Protein AF-A0A182IQE7-F1 (afdb_monomer_lite)

Secondary structure (DSSP, 8-state):
-------SHHHHHHHHHHHHHHHHHH--GGGGT--S---GGGTTTPPPP-S--HHHHHHHHHHHHHHH-HHHHHHHHHHHHHHTTTS-HHHHHHHTT--------HHHHHHHHHHTTTTTT-TT--EEEEEEET-TTSHHHHHHHHHHHHH---EEEEEEE-SSHHHHHHHHHTT--

Radius of gyration: 20.64 Å; chains: 1; bounding box: 47×40×60 Å

Foldseek 3Di:
DDPDDDPDPVVNVVVV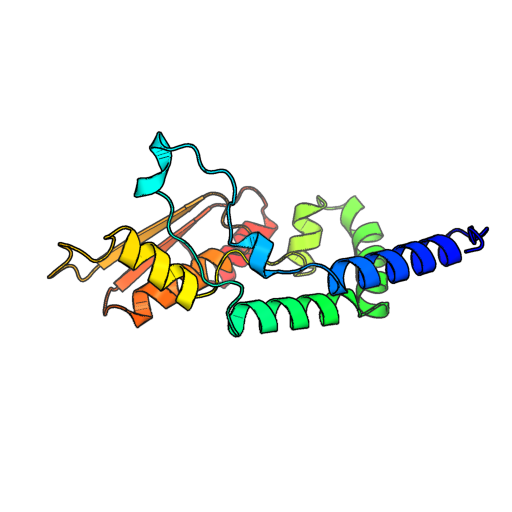VVVVVVVVVPDPQLVVQDDPDDDPVCPLVRDGDRGADPVRVVVVVVVVVCVVPPVLVVVLVVQCVVCVVPDDPLLSCLVSVHDDDDDDALVVLLSNCVSVCVVPPCPPAQEEEEEAEQCQLVPHVVSNVVSVVVVDNHPYQAAYDDDDPSSVVSCVVVVHD

pLDDT: mean 80.99, std 11.64, range [41.12, 95.81]

Structure (mmCIF, N/CA/C/O backbone):
data_AF-A0A182IQE7-F1
#
_entry.id   AF-A0A182IQE7-F1
#
loop_
_atom_site.group_PDB
_atom_site.id
_atom_site.type_symbol
_atom_site.label_atom_id
_atom_site.label_alt_id
_atom_site.label_comp_id
_atom_site.label_asym_id
_atom_site.label_entity_id
_atom_site.label_seq_id
_atom_site.pdbx_PDB_ins_code
_atom_site.Cartn_x
_atom_site.Cartn_y
_atom_site.Cartn_z
_atom_site.occupancy
_atom_site.B_iso_or_equiv
_atom_site.auth_seq_id
_atom_site.auth_comp_id
_atom_site.auth_asym_id
_atom_site.auth_atom_id
_atom_site.pdbx_PDB_model_num
ATOM 1 N N . MET A 1 1 ? 2.903 -19.638 -37.387 1.00 41.12 1 MET A N 1
ATOM 2 C CA . MET A 1 1 ? 3.426 -18.257 -37.288 1.00 41.12 1 MET A CA 1
ATOM 3 C C . MET A 1 1 ? 4.942 -18.333 -37.195 1.00 41.12 1 MET A C 1
ATOM 5 O O . MET A 1 1 ? 5.446 -19.164 -36.454 1.00 41.12 1 MET A O 1
ATOM 9 N N . SER A 1 2 ? 5.655 -17.564 -38.019 1.00 46.31 2 SER A N 1
ATOM 10 C CA . SER A 1 2 ? 7.123 -17.534 -38.065 1.00 46.31 2 SER A CA 1
ATOM 11 C C . SER A 1 2 ? 7.692 -17.089 -36.712 1.00 46.31 2 SER A C 1
ATOM 13 O O . SER A 1 2 ? 7.378 -15.990 -36.260 1.00 46.31 2 SER A O 1
ATOM 15 N N . ASN A 1 3 ? 8.536 -17.917 -36.086 1.00 59.09 3 ASN A N 1
ATOM 16 C CA . ASN A 1 3 ? 9.272 -17.580 -34.863 1.00 59.09 3 ASN A CA 1
ATOM 17 C C . ASN A 1 3 ? 10.334 -16.513 -35.170 1.00 59.09 3 ASN A C 1
ATOM 19 O O . ASN A 1 3 ? 11.506 -16.822 -35.393 1.00 59.09 3 ASN A O 1
ATOM 23 N N . TYR A 1 4 ? 9.915 -15.249 -35.214 1.00 66.44 4 TYR A N 1
ATOM 24 C CA . TYR A 1 4 ? 10.822 -14.118 -35.350 1.00 66.44 4 TYR A CA 1
ATOM 25 C C . TYR A 1 4 ? 11.703 -14.022 -34.099 1.00 66.44 4 TYR A C 1
ATOM 27 O O . TYR A 1 4 ? 11.211 -13.832 -32.991 1.00 66.44 4 TYR A O 1
ATOM 35 N N . ARG A 1 5 ? 13.019 -14.183 -34.276 1.00 68.44 5 ARG A N 1
ATOM 36 C CA . ARG A 1 5 ? 14.020 -14.009 -33.217 1.00 68.44 5 ARG A CA 1
ATOM 37 C C . ARG A 1 5 ? 14.884 -12.787 -33.537 1.00 68.44 5 ARG A C 1
ATOM 39 O O . ARG A 1 5 ? 15.727 -12.876 -34.434 1.00 68.44 5 ARG A O 1
ATOM 46 N N . PRO A 1 6 ? 14.700 -11.655 -32.839 1.00 74.94 6 PRO A N 1
ATOM 47 C CA . PRO A 1 6 ? 15.522 -10.470 -33.054 1.00 74.94 6 PRO A CA 1
ATOM 48 C C . PRO A 1 6 ? 16.990 -10.751 -32.703 1.00 74.94 6 PRO A C 1
ATOM 50 O O . PRO A 1 6 ? 17.297 -11.359 -31.679 1.00 74.94 6 PRO A O 1
ATOM 53 N N . ARG A 1 7 ? 17.908 -10.314 -33.575 1.00 75.94 7 ARG A N 1
ATOM 54 C CA . ARG A 1 7 ? 19.354 -10.595 -33.470 1.00 75.94 7 ARG A CA 1
ATOM 55 C C . ARG A 1 7 ? 20.143 -9.565 -32.646 1.00 75.94 7 ARG A C 1
ATOM 57 O O . ARG A 1 7 ? 21.263 -9.854 -32.248 1.00 75.94 7 ARG A O 1
ATOM 64 N N . GLY A 1 8 ? 19.575 -8.385 -32.377 1.00 77.81 8 GLY A N 1
ATOM 65 C CA . GLY A 1 8 ? 20.209 -7.325 -31.579 1.00 77.81 8 GLY A CA 1
ATOM 66 C C . GLY A 1 8 ? 19.663 -7.253 -30.151 1.00 77.81 8 GLY A C 1
ATOM 67 O O . GLY A 1 8 ? 18.469 -7.456 -29.945 1.00 77.81 8 GLY A O 1
ATOM 68 N N . ALA A 1 9 ? 20.512 -6.910 -29.175 1.00 72.25 9 ALA A N 1
ATOM 69 C CA . ALA A 1 9 ? 20.127 -6.813 -27.760 1.00 72.25 9 ALA A CA 1
ATOM 70 C C . ALA A 1 9 ? 18.955 -5.840 -27.530 1.00 72.25 9 ALA A C 1
ATOM 72 O O . ALA A 1 9 ? 17.996 -6.177 -26.843 1.00 72.25 9 ALA A O 1
ATOM 73 N N . ILE A 1 10 ? 18.984 -4.675 -28.184 1.00 74.50 10 ILE A N 1
ATOM 74 C CA . ILE A 1 10 ? 17.906 -3.677 -28.112 1.00 74.50 10 ILE A CA 1
ATOM 75 C C . ILE A 1 10 ? 16.621 -4.216 -28.754 1.00 74.50 10 ILE A C 1
ATOM 77 O O . ILE A 1 10 ? 15.557 -4.166 -28.145 1.00 74.50 10 ILE A O 1
ATOM 81 N N . ALA A 1 11 ? 16.717 -4.792 -29.956 1.00 76.38 11 ALA A N 1
ATOM 82 C CA . ALA A 1 11 ? 15.567 -5.362 -30.658 1.00 76.38 11 ALA A CA 1
ATOM 83 C C . ALA A 1 11 ? 14.915 -6.514 -29.875 1.00 76.38 11 ALA A C 1
ATOM 85 O O . ALA A 1 11 ? 13.697 -6.663 -29.908 1.00 76.38 11 ALA A O 1
ATOM 86 N N . LYS A 1 12 ? 15.712 -7.295 -29.138 1.00 78.38 12 LYS A N 1
ATOM 87 C CA . LYS A 1 12 ? 15.223 -8.334 -28.231 1.00 78.38 12 LYS A CA 1
ATOM 88 C C . LYS A 1 12 ? 14.457 -7.744 -27.051 1.00 78.38 12 LYS A C 1
ATOM 90 O O . LYS A 1 12 ? 13.340 -8.170 -26.808 1.00 78.38 12 LYS A O 1
ATOM 95 N N . VAL A 1 13 ? 14.993 -6.715 -26.395 1.00 76.06 13 VAL A N 1
ATOM 96 C CA . VAL A 1 13 ? 14.300 -6.034 -25.288 1.00 76.06 13 VAL A CA 1
ATOM 97 C C . VAL A 1 13 ? 12.964 -5.435 -25.738 1.00 76.06 13 VAL A C 1
ATOM 99 O O . VAL A 1 13 ? 11.971 -5.577 -25.032 1.00 76.06 13 VAL A O 1
ATOM 102 N N . PHE A 1 14 ? 12.906 -4.801 -26.914 1.00 78.31 14 PHE A N 1
ATOM 103 C CA . PHE A 1 14 ? 11.645 -4.272 -27.451 1.00 78.31 14 PHE A CA 1
ATOM 104 C C . PHE A 1 14 ? 10.645 -5.374 -27.799 1.00 78.31 14 PHE A C 1
ATOM 106 O O . PHE A 1 14 ? 9.470 -5.247 -27.471 1.00 78.31 14 PHE A O 1
ATOM 113 N N . PHE A 1 15 ? 11.100 -6.453 -28.436 1.00 80.06 15 PHE A N 1
ATOM 114 C CA . PHE A 1 15 ? 10.239 -7.581 -28.778 1.00 80.06 15 PHE A CA 1
ATOM 115 C C . PHE A 1 15 ? 9.688 -8.279 -27.528 1.00 80.06 15 PHE A C 1
ATOM 117 O O . PHE A 1 15 ? 8.481 -8.476 -27.425 1.00 80.06 15 PHE A O 1
ATOM 124 N N . ASP A 1 16 ? 10.554 -8.578 -26.556 1.00 78.81 16 ASP A N 1
ATOM 125 C CA . ASP A 1 16 ? 10.173 -9.192 -25.281 1.00 78.81 16 ASP A CA 1
ATOM 126 C C . ASP A 1 16 ? 9.195 -8.283 -24.518 1.00 78.81 16 ASP A C 1
ATOM 128 O O . ASP A 1 16 ? 8.237 -8.762 -23.918 1.00 78.81 16 ASP A O 1
ATOM 132 N N . ARG A 1 17 ? 9.389 -6.959 -24.579 1.00 78.06 17 ARG A N 1
ATOM 133 C CA . ARG A 1 17 ? 8.471 -5.983 -23.985 1.00 78.06 17 ARG A CA 1
ATOM 134 C C . ARG A 1 17 ? 7.096 -5.989 -24.647 1.00 78.06 17 ARG A C 1
ATOM 136 O O . ARG A 1 17 ? 6.117 -6.094 -23.925 1.00 78.06 17 ARG A O 1
ATOM 143 N N . ILE A 1 18 ? 7.022 -5.898 -25.977 1.00 78.75 18 ILE A N 1
ATOM 144 C CA . ILE A 1 18 ? 5.743 -5.918 -26.713 1.00 78.75 18 ILE A CA 1
ATOM 145 C C . ILE A 1 18 ? 4.990 -7.212 -26.403 1.00 78.75 18 ILE A C 1
ATOM 147 O O . ILE A 1 18 ? 3.817 -7.174 -26.055 1.00 78.75 18 ILE A O 1
ATOM 151 N N . HIS A 1 19 ? 5.689 -8.347 -26.445 1.00 80.38 19 HIS A N 1
ATOM 152 C CA . HIS A 1 19 ? 5.089 -9.637 -26.139 1.00 80.38 19 HIS A CA 1
ATOM 153 C C . HIS A 1 19 ? 4.571 -9.716 -24.694 1.00 80.38 19 HIS A C 1
ATOM 155 O O . HIS A 1 19 ? 3.462 -10.188 -24.463 1.00 80.38 19 HIS A O 1
ATOM 161 N N . ASN A 1 20 ? 5.342 -9.228 -23.719 1.00 77.88 20 ASN A N 1
ATOM 162 C CA . ASN A 1 20 ? 4.906 -9.192 -22.322 1.00 77.88 20 ASN A CA 1
ATOM 163 C C . ASN A 1 20 ? 3.727 -8.234 -22.105 1.00 77.88 20 ASN A C 1
ATOM 165 O O . ASN A 1 20 ? 2.812 -8.569 -21.356 1.00 77.88 20 ASN A O 1
ATOM 169 N N . ASP A 1 21 ? 3.728 -7.070 -22.756 1.00 76.88 21 ASP A N 1
ATOM 170 C CA . ASP A 1 21 ? 2.633 -6.103 -22.674 1.00 76.88 21 ASP A CA 1
ATOM 171 C C . ASP A 1 21 ? 1.339 -6.698 -23.265 1.00 76.88 21 ASP A C 1
ATOM 173 O O . ASP A 1 21 ? 0.279 -6.563 -22.649 1.00 76.88 21 ASP A O 1
ATOM 177 N N . ASP A 1 22 ? 1.427 -7.430 -24.382 1.00 78.25 22 ASP A N 1
ATOM 178 C CA . ASP A 1 22 ? 0.300 -8.155 -24.988 1.00 78.25 22 ASP A CA 1
ATOM 179 C C . ASP A 1 22 ? -0.247 -9.241 -24.049 1.00 78.25 22 ASP A C 1
ATOM 181 O O . ASP A 1 22 ? -1.459 -9.340 -23.847 1.00 78.25 22 ASP A O 1
ATOM 185 N N . VAL A 1 23 ? 0.635 -10.031 -23.425 1.00 77.94 23 VAL A N 1
ATOM 186 C CA . VAL A 1 23 ? 0.234 -11.055 -22.447 1.00 77.94 23 VAL A CA 1
ATOM 187 C C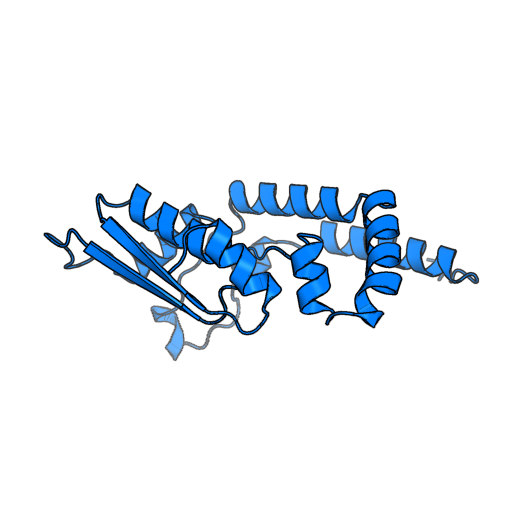 . VAL A 1 23 ? -0.472 -10.410 -21.256 1.00 77.94 23 VAL A C 1
ATOM 189 O O . VAL A 1 23 ? -1.555 -10.849 -20.883 1.00 77.94 23 VAL A O 1
ATOM 192 N N . ILE A 1 24 ? 0.087 -9.339 -20.682 1.00 73.00 24 ILE A N 1
ATOM 193 C CA . ILE A 1 24 ? -0.498 -8.641 -19.525 1.00 73.00 24 ILE A CA 1
ATOM 194 C C . ILE A 1 24 ? -1.872 -8.045 -19.859 1.00 73.00 24 ILE A C 1
ATOM 196 O O . ILE A 1 24 ? -2.746 -8.000 -18.993 1.00 73.00 24 ILE A O 1
ATOM 200 N N . GLN A 1 25 ? -2.088 -7.588 -21.096 1.00 76.00 25 GLN A N 1
ATOM 201 C CA . GLN A 1 25 ? -3.389 -7.081 -21.543 1.00 76.00 25 GLN A CA 1
ATOM 202 C C . GLN A 1 25 ? -4.455 -8.173 -21.666 1.00 76.00 25 GLN A C 1
ATOM 204 O O . GLN A 1 25 ? -5.636 -7.874 -21.509 1.00 76.00 25 GLN A O 1
ATOM 209 N N . GLN A 1 26 ? -4.051 -9.417 -21.925 1.00 78.62 26 GLN A N 1
ATOM 210 C CA . GLN A 1 26 ? -4.957 -10.556 -22.099 1.00 78.62 26 GLN A CA 1
ATOM 211 C C . GLN A 1 26 ? -5.275 -11.295 -20.791 1.00 78.62 26 GLN A C 1
ATOM 213 O O . GLN A 1 26 ? -6.125 -12.184 -20.788 1.00 78.62 26 GLN A O 1
ATOM 218 N N . ILE A 1 27 ? -4.610 -10.956 -19.680 1.00 80.19 27 ILE A N 1
ATOM 219 C CA . ILE A 1 27 ? -4.885 -11.574 -18.380 1.00 80.19 27 ILE A CA 1
ATOM 220 C C . ILE A 1 27 ? -6.260 -11.126 -17.884 1.00 80.19 27 ILE A C 1
ATOM 222 O O . ILE A 1 27 ? -6.498 -9.942 -17.644 1.00 80.19 27 ILE A O 1
ATOM 226 N N . ASP A 1 28 ? -7.134 -12.101 -17.648 1.00 83.00 28 ASP A N 1
ATOM 227 C CA . ASP A 1 28 ? -8.355 -11.891 -16.883 1.00 83.00 28 ASP A CA 1
ATOM 228 C C . ASP A 1 28 ? -8.001 -11.607 -15.414 1.00 83.00 28 ASP A C 1
ATOM 230 O O . ASP A 1 28 ? -7.630 -12.498 -14.645 1.00 83.00 28 ASP A O 1
ATOM 234 N N . MET A 1 29 ? -8.100 -10.335 -15.031 1.00 82.69 29 MET A N 1
ATOM 235 C CA . MET A 1 29 ? -7.751 -9.852 -13.694 1.00 82.69 29 MET A CA 1
ATOM 236 C C . MET A 1 29 ? -8.737 -10.321 -12.618 1.00 82.69 29 MET A C 1
ATOM 238 O O . MET A 1 29 ? -8.404 -10.273 -11.436 1.00 82.69 29 MET A O 1
ATOM 242 N N . THR A 1 30 ? -9.925 -10.817 -12.986 1.00 82.69 30 THR A N 1
ATOM 243 C CA . THR A 1 30 ? -10.859 -11.405 -12.010 1.00 82.69 30 THR A CA 1
ATOM 244 C C . THR A 1 30 ? -10.273 -12.667 -11.375 1.00 82.69 30 THR A C 1
ATOM 246 O O . THR A 1 30 ? -10.511 -12.950 -10.199 1.00 82.69 30 THR A O 1
ATOM 249 N N . MET A 1 31 ? -9.400 -13.378 -12.097 1.00 83.50 31 MET A N 1
ATOM 250 C CA . MET A 1 31 ? -8.704 -14.554 -11.578 1.00 83.50 31 MET A CA 1
ATOM 251 C C . MET A 1 31 ? -7.764 -14.244 -10.407 1.00 83.50 31 MET A C 1
ATOM 253 O O . MET A 1 31 ? -7.448 -15.147 -9.643 1.00 83.50 31 MET A O 1
ATOM 257 N N . TRP A 1 32 ? -7.338 -12.991 -10.216 1.00 81.81 32 TRP A N 1
ATOM 258 C CA . TRP A 1 32 ? -6.505 -12.608 -9.066 1.00 81.81 32 TRP A CA 1
ATOM 259 C C . TRP A 1 32 ? -7.269 -12.637 -7.739 1.00 81.81 32 TRP A C 1
ATOM 261 O O . TRP A 1 32 ? -6.660 -12.741 -6.6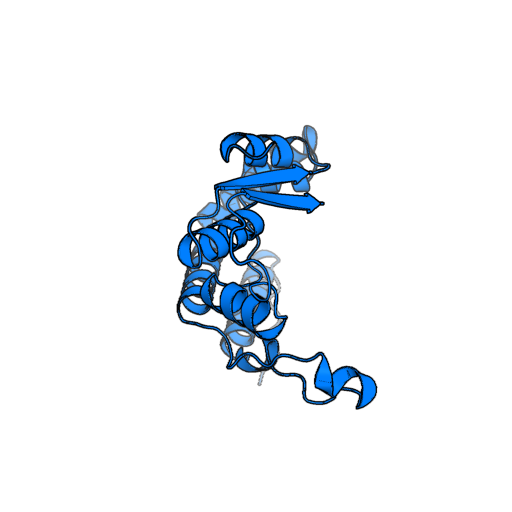78 1.00 81.81 32 TRP A O 1
ATOM 271 N N . TYR A 1 33 ? -8.597 -12.567 -7.806 1.00 81.81 33 TYR A N 1
ATOM 272 C CA . TYR A 1 33 ? -9.485 -12.458 -6.650 1.00 81.81 33 TYR A CA 1
ATOM 273 C C . TYR A 1 33 ? -10.295 -13.733 -6.402 1.00 81.81 33 TYR A C 1
ATOM 275 O O . TYR A 1 33 ? -10.921 -13.893 -5.351 1.00 81.81 33 TYR A O 1
ATOM 283 N N . THR A 1 34 ? -10.267 -14.669 -7.351 1.00 79.88 34 THR A N 1
ATOM 284 C CA . THR A 1 34 ? -11.025 -15.916 -7.289 1.00 79.88 34 THR A CA 1
ATOM 285 C C . THR A 1 34 ? -10.100 -17.089 -6.981 1.00 79.88 34 THR A C 1
ATOM 287 O O . THR A 1 34 ? -9.001 -17.204 -7.519 1.00 79.88 34 THR A O 1
ATOM 290 N N . MET A 1 35 ? -10.546 -18.000 -6.113 1.00 80.19 35 MET A N 1
ATOM 291 C CA . MET A 1 35 ? -9.818 -19.240 -5.853 1.00 80.19 35 MET A CA 1
ATOM 292 C C . MET A 1 35 ? -10.714 -20.444 -6.127 1.00 80.19 35 MET A C 1
ATOM 294 O O . MET A 1 35 ? -11.621 -20.759 -5.364 1.00 80.19 35 MET A O 1
ATOM 298 N N . THR A 1 36 ? -10.450 -21.133 -7.239 1.00 78.12 36 THR A N 1
ATOM 299 C CA . THR A 1 36 ? -11.278 -22.253 -7.727 1.00 78.12 36 THR A CA 1
ATOM 300 C C . THR A 1 36 ? -11.118 -23.533 -6.909 1.00 78.12 36 THR A C 1
ATOM 302 O O . THR A 1 36 ? -12.009 -24.380 -6.896 1.00 78.12 36 THR A O 1
ATOM 305 N N . LYS A 1 37 ? -9.985 -23.698 -6.216 1.00 83.00 37 LYS A N 1
ATOM 306 C CA . LYS A 1 37 ? -9.665 -24.884 -5.411 1.00 83.00 37 LYS A CA 1
ATOM 307 C C . LYS A 1 37 ? -9.308 -24.480 -3.986 1.00 83.00 37 LYS A C 1
ATOM 309 O O . LYS A 1 37 ? -8.136 -24.389 -3.633 1.00 83.00 37 LYS A O 1
ATOM 314 N N . LEU A 1 38 ? -10.328 -24.263 -3.163 1.00 84.56 38 LEU A N 1
ATOM 315 C CA . LEU A 1 38 ? -10.168 -24.006 -1.735 1.00 84.56 38 LEU A CA 1
ATOM 316 C C . LEU A 1 38 ? -10.444 -25.294 -0.934 1.00 84.56 38 LEU A C 1
ATOM 318 O O . LEU A 1 38 ? -11.531 -25.867 -1.052 1.00 84.56 38 LEU A O 1
ATOM 322 N N . PRO A 1 39 ? -9.502 -25.774 -0.100 1.00 88.38 39 PRO A N 1
ATOM 323 C CA . PRO A 1 39 ? -9.769 -26.882 0.810 1.00 88.38 39 PRO A CA 1
ATOM 324 C C . PRO A 1 39 ? -10.957 -26.571 1.728 1.00 88.38 39 PRO A C 1
ATOM 326 O O . PRO A 1 39 ? -11.005 -25.500 2.329 1.00 88.38 39 PRO A O 1
ATOM 329 N N . ARG A 1 40 ? -11.877 -27.530 1.911 1.00 85.44 40 ARG A N 1
ATOM 330 C CA . ARG A 1 40 ? -13.131 -27.345 2.677 1.00 85.44 40 ARG A CA 1
ATOM 331 C C . ARG A 1 40 ? -12.923 -26.748 4.076 1.00 85.44 40 ARG A C 1
ATOM 333 O O . ARG A 1 40 ? -13.748 -25.964 4.527 1.00 85.44 40 ARG A O 1
ATOM 340 N N . LYS A 1 41 ? -11.797 -27.066 4.728 1.00 89.38 41 LYS A N 1
ATOM 341 C CA . LYS A 1 41 ? -11.406 -26.527 6.044 1.00 89.38 41 LYS A CA 1
ATOM 342 C C . LYS A 1 41 ? -11.225 -25.003 6.092 1.00 89.38 41 LYS A C 1
ATOM 344 O O . LYS A 1 41 ? -11.283 -24.437 7.172 1.00 89.38 41 LYS A O 1
ATOM 349 N N . TYR A 1 42 ? -10.995 -24.354 4.953 1.00 86.44 42 TYR A N 1
ATOM 350 C CA . TYR A 1 42 ? -10.775 -22.910 4.857 1.00 86.44 42 TYR A CA 1
ATOM 351 C C . TYR A 1 42 ? -11.961 -22.171 4.229 1.00 86.44 42 TYR A C 1
ATOM 353 O O . TYR A 1 42 ? -11.907 -20.954 4.099 1.00 86.44 42 TYR A O 1
ATOM 361 N N . GLY A 1 43 ? -13.036 -22.885 3.868 1.00 84.12 43 GLY A N 1
ATOM 362 C CA . GLY A 1 43 ? -14.222 -22.307 3.228 1.00 84.12 43 GLY A CA 1
ATOM 363 C C . GLY A 1 43 ? -14.833 -21.146 4.008 1.00 84.12 43 GLY A C 1
ATOM 364 O O . GLY A 1 43 ? -15.198 -20.143 3.415 1.00 84.12 43 GLY A O 1
ATOM 365 N N . CYS A 1 44 ? -14.879 -21.258 5.336 1.00 84.88 44 CYS A N 1
ATOM 366 C CA . CYS A 1 44 ? -15.414 -20.217 6.212 1.00 84.88 44 CYS A CA 1
ATOM 367 C C . CYS A 1 44 ? -14.473 -19.023 6.438 1.00 84.88 44 CYS A C 1
ATOM 369 O O . CYS A 1 44 ? -14.923 -18.014 6.965 1.00 84.88 44 CYS A O 1
ATOM 371 N N . LEU A 1 45 ? -13.188 -19.133 6.081 1.00 85.50 45 LEU A N 1
ATOM 372 C CA . LEU A 1 45 ? -12.204 -18.049 6.220 1.00 85.50 45 LEU A CA 1
ATOM 373 C C . LEU A 1 45 ? -12.012 -17.264 4.920 1.00 85.50 45 LEU A C 1
ATOM 375 O O . LEU A 1 45 ? -11.394 -16.203 4.925 1.00 85.50 45 LEU A O 1
ATOM 379 N N . TYR A 1 46 ? -12.479 -17.807 3.798 1.00 87.38 46 TYR A N 1
ATOM 380 C CA . TYR A 1 46 ? -12.320 -17.172 2.503 1.00 87.38 46 TYR A CA 1
ATOM 381 C C . TYR A 1 46 ? -13.423 -16.144 2.282 1.00 87.38 46 TYR A C 1
ATOM 383 O O . TYR A 1 46 ? -14.601 -16.489 2.201 1.00 87.38 46 TYR A O 1
ATOM 391 N N . HIS A 1 47 ? -13.013 -14.889 2.139 1.00 87.38 47 HIS A N 1
ATOM 392 C CA . HIS A 1 47 ? -13.875 -13.812 1.682 1.00 87.38 47 HIS A CA 1
ATOM 393 C C . HIS A 1 47 ? -13.603 -13.544 0.201 1.00 87.38 47 HIS A C 1
ATOM 395 O O . HIS A 1 47 ? -12.456 -13.336 -0.202 1.00 87.38 47 HIS A O 1
ATOM 401 N N . HIS A 1 48 ? -14.652 -13.611 -0.613 1.00 86.44 48 HIS A N 1
ATOM 402 C CA . HIS A 1 48 ? -14.555 -13.461 -2.059 1.00 86.44 48 HIS A CA 1
ATOM 403 C C . HIS A 1 48 ? -14.676 -11.992 -2.455 1.00 86.44 48 HIS A C 1
ATOM 405 O O . HIS A 1 48 ? -15.650 -11.346 -2.084 1.00 86.44 48 HIS A O 1
ATOM 411 N N . LEU A 1 49 ? -13.737 -11.498 -3.263 1.00 86.00 49 LEU A N 1
ATOM 412 C CA . LEU A 1 49 ? -13.850 -10.191 -3.905 1.00 86.00 49 LEU A CA 1
ATOM 413 C C . LEU A 1 49 ? -14.325 -10.362 -5.350 1.00 86.00 49 LEU A C 1
ATOM 415 O O . LEU A 1 49 ? -13.812 -11.209 -6.081 1.00 86.00 49 LEU A O 1
ATOM 419 N N . ASN A 1 50 ? -15.243 -9.500 -5.790 1.00 82.94 50 ASN A N 1
ATOM 420 C CA . ASN A 1 50 ? -15.852 -9.543 -7.128 1.00 82.94 50 ASN A CA 1
ATOM 421 C C . ASN A 1 50 ? -14.933 -9.004 -8.253 1.00 82.94 50 ASN A C 1
ATOM 423 O O . ASN A 1 50 ? -15.413 -8.486 -9.260 1.00 82.94 50 ASN A O 1
ATOM 427 N N . GLY A 1 51 ? -13.611 -9.119 -8.088 1.00 85.38 51 GLY A N 1
ATOM 428 C CA . GLY A 1 51 ? -12.601 -8.620 -9.023 1.00 85.38 51 GLY A CA 1
ATOM 429 C C . GLY A 1 51 ? -11.988 -7.262 -8.640 1.00 85.38 51 GLY A C 1
ATOM 430 O O . GLY A 1 51 ? -12.190 -6.770 -7.524 1.00 85.38 51 GLY A O 1
ATOM 431 N N . PRO A 1 52 ? -11.194 -6.662 -9.549 1.00 87.38 52 PRO A N 1
ATOM 432 C CA . PRO A 1 52 ? -10.597 -5.351 -9.328 1.00 87.38 52 PRO A CA 1
ATOM 433 C C . PRO A 1 52 ? -11.674 -4.264 -9.357 1.00 87.38 52 PRO A C 1
ATOM 435 O O . PRO A 1 52 ? -12.471 -4.184 -10.292 1.00 87.38 52 PRO A O 1
ATOM 438 N N .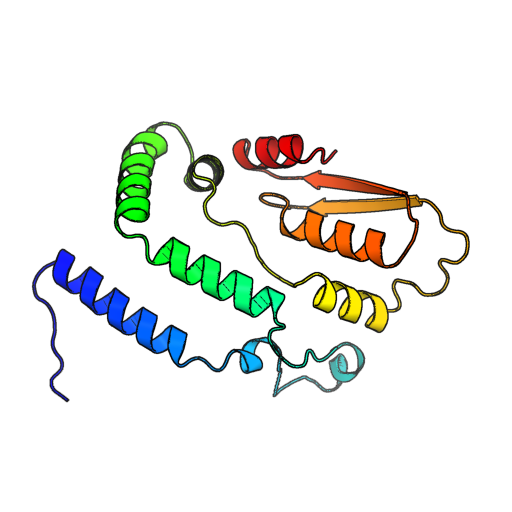 ASP A 1 53 ? -11.675 -3.397 -8.351 1.00 91.12 53 ASP A N 1
ATOM 439 C CA . ASP A 1 53 ? -12.560 -2.237 -8.323 1.00 91.12 53 ASP A CA 1
ATOM 440 C C . ASP A 1 53 ? -12.025 -1.078 -9.187 1.00 91.12 53 ASP A C 1
ATOM 442 O O . ASP A 1 53 ? -10.925 -1.132 -9.746 1.00 91.12 53 ASP A O 1
ATOM 446 N N . ALA A 1 54 ? -12.807 -0.001 -9.304 1.00 90.38 54 ALA A N 1
ATOM 447 C CA . ALA A 1 54 ? -12.441 1.156 -10.123 1.00 90.38 54 ALA A CA 1
ATOM 448 C C . ALA A 1 54 ? -11.088 1.766 -9.713 1.00 90.38 54 ALA A C 1
ATOM 450 O O . ALA A 1 54 ? -10.290 2.128 -10.577 1.00 90.38 54 ALA A O 1
ATOM 451 N N . PHE A 1 55 ? -10.806 1.826 -8.408 1.00 89.19 55 PHE A N 1
ATOM 452 C CA . PHE A 1 55 ? -9.542 2.348 -7.894 1.00 89.19 55 PHE A CA 1
ATOM 453 C C . PHE A 1 55 ? -8.360 1.447 -8.270 1.00 89.19 55 PHE A C 1
ATOM 455 O O . PHE A 1 55 ? -7.314 1.932 -8.702 1.00 89.19 55 PHE A O 1
ATOM 462 N N . THR A 1 56 ? -8.529 0.129 -8.162 1.00 87.94 56 THR A N 1
ATOM 463 C CA . THR A 1 56 ? -7.530 -0.855 -8.591 1.00 87.94 56 THR A CA 1
ATOM 464 C C . THR A 1 56 ? -7.240 -0.723 -10.082 1.00 87.94 56 THR A C 1
ATOM 466 O O . THR A 1 56 ? -6.078 -0.672 -10.485 1.00 87.94 56 THR A O 1
ATOM 469 N N . LEU A 1 57 ? -8.281 -0.624 -10.913 1.00 88.56 57 LEU A N 1
ATOM 470 C CA . LEU A 1 57 ? -8.132 -0.454 -12.359 1.00 88.56 57 LEU A CA 1
ATOM 471 C C . LEU A 1 57 ? -7.402 0.847 -12.704 1.00 88.56 57 LEU A C 1
ATOM 473 O O . LEU A 1 57 ? -6.524 0.851 -13.569 1.00 88.56 57 LEU A O 1
ATOM 477 N N . GLU A 1 58 ? -7.712 1.935 -12.001 1.00 88.75 58 GLU A N 1
ATOM 478 C CA . GLU A 1 58 ? -7.020 3.205 -12.180 1.00 88.75 58 GLU A CA 1
ATOM 479 C C . GLU A 1 58 ? -5.544 3.107 -11.771 1.00 88.75 58 GLU A C 1
ATOM 481 O O . GLU A 1 58 ? -4.661 3.558 -12.504 1.00 88.75 58 GLU A O 1
ATOM 486 N N . TRP A 1 59 ? -5.248 2.475 -10.632 1.00 84.81 59 TRP A N 1
ATOM 487 C CA . TRP A 1 59 ? -3.872 2.239 -10.204 1.00 84.81 59 TRP A CA 1
ATOM 488 C C . TRP A 1 59 ? -3.101 1.409 -11.236 1.00 84.81 59 TRP A C 1
ATOM 490 O O . TRP A 1 59 ? -1.965 1.746 -11.577 1.00 84.81 59 TRP A O 1
ATOM 500 N N . LEU A 1 60 ? -3.722 0.367 -11.794 1.00 82.81 60 LEU A N 1
ATOM 501 C CA . LEU A 1 60 ? -3.130 -0.456 -12.848 1.00 82.81 60 LEU A CA 1
ATOM 502 C C . LEU A 1 60 ? -2.862 0.352 -14.122 1.00 82.81 60 LEU A C 1
ATOM 504 O O . LEU A 1 60 ? -1.787 0.219 -14.707 1.00 82.81 60 LEU A O 1
ATOM 508 N N . ASP A 1 61 ? -3.788 1.215 -14.541 1.00 84.00 61 ASP A N 1
ATOM 509 C CA . ASP A 1 61 ? -3.593 2.103 -15.692 1.00 84.00 61 ASP A CA 1
ATOM 510 C C . ASP A 1 61 ? -2.444 3.096 -15.456 1.00 84.00 61 ASP A C 1
ATOM 512 O O . ASP A 1 61 ? -1.549 3.238 -16.295 1.00 84.00 61 ASP A O 1
ATOM 516 N N . ARG A 1 62 ? -2.385 3.723 -14.276 1.00 83.38 62 ARG A N 1
ATOM 517 C CA . ARG A 1 62 ? -1.270 4.603 -13.890 1.00 83.38 62 ARG A CA 1
ATOM 518 C C . ARG A 1 62 ? 0.061 3.849 -13.866 1.00 83.38 62 ARG A C 1
ATOM 520 O O . ARG A 1 62 ? 1.070 4.375 -14.347 1.00 83.38 62 ARG A O 1
ATOM 527 N N . SER A 1 63 ? 0.073 2.618 -13.360 1.00 77.38 63 SER A N 1
ATOM 528 C CA . SER A 1 63 ? 1.249 1.743 -13.348 1.00 77.38 63 SER A CA 1
ATOM 529 C C . SER A 1 63 ? 1.712 1.399 -14.765 1.00 77.38 63 SER A C 1
ATOM 531 O O . SER A 1 63 ? 2.900 1.546 -15.062 1.00 77.38 63 SER A O 1
ATOM 533 N N . LYS A 1 64 ? 0.785 1.056 -15.671 1.00 75.38 64 LYS A N 1
ATOM 534 C CA . LYS A 1 64 ? 1.059 0.824 -17.102 1.00 75.38 64 LYS A CA 1
ATOM 535 C C . LYS A 1 64 ? 1.598 2.075 -17.796 1.00 75.38 64 LYS A C 1
ATOM 537 O O . LYS A 1 64 ? 2.589 2.010 -18.517 1.00 75.38 64 LYS A O 1
ATOM 542 N N . LYS A 1 65 ? 1.002 3.244 -17.549 1.00 78.31 65 LYS A N 1
ATOM 543 C CA . LYS A 1 65 ? 1.478 4.521 -18.108 1.00 78.31 65 LYS A CA 1
ATOM 544 C C . LYS A 1 65 ? 2.875 4.871 -17.608 1.00 78.31 65 LYS A C 1
ATOM 546 O O . LYS A 1 65 ? 3.711 5.325 -18.384 1.00 78.31 65 LYS A O 1
ATOM 551 N N . THR A 1 66 ? 3.143 4.646 -16.325 1.00 73.62 66 THR A N 1
ATOM 552 C CA . THR A 1 66 ? 4.446 4.936 -15.712 1.00 73.62 66 THR A CA 1
ATOM 553 C C . THR A 1 66 ? 5.524 3.993 -16.236 1.00 73.62 66 THR A C 1
ATOM 555 O O . THR A 1 66 ? 6.604 4.454 -16.605 1.00 73.62 66 THR A O 1
ATOM 558 N N . SER A 1 67 ? 5.232 2.694 -16.347 1.00 68.50 67 SER A N 1
ATOM 559 C CA . SER A 1 67 ? 6.152 1.734 -16.963 1.00 68.50 67 SER A CA 1
ATOM 560 C C . SER A 1 67 ? 6.329 1.997 -18.466 1.00 68.50 67 SER A C 1
ATOM 562 O O . SER A 1 67 ? 7.428 1.836 -18.990 1.00 68.50 67 SER A O 1
ATOM 564 N N . GLY A 1 68 ? 5.304 2.496 -19.158 1.00 63.72 68 GLY A N 1
ATOM 565 C CA . GLY A 1 68 ? 5.335 2.905 -20.567 1.00 63.72 68 GLY A CA 1
ATOM 566 C C . GLY A 1 68 ? 6.315 4.038 -20.895 1.00 63.72 68 GLY A C 1
ATOM 567 O O . GLY A 1 68 ? 6.753 4.167 -22.038 1.00 63.72 68 GLY A O 1
ATOM 568 N N . ARG A 1 69 ? 6.713 4.854 -19.908 1.00 71.94 69 ARG A N 1
ATOM 569 C CA . ARG A 1 69 ? 7.612 6.002 -20.112 1.00 71.94 69 ARG A CA 1
ATOM 570 C C . ARG A 1 69 ? 9.059 5.551 -20.308 1.00 71.94 69 ARG A C 1
ATOM 572 O O . ARG A 1 69 ? 9.859 5.563 -19.377 1.00 71.94 69 ARG A O 1
ATOM 579 N N . PHE A 1 70 ? 9.408 5.213 -21.547 1.00 63.12 70 PHE A N 1
ATOM 580 C CA . PHE A 1 70 ? 10.754 4.782 -21.942 1.00 63.12 70 PHE A CA 1
ATOM 581 C C . PHE A 1 70 ? 11.861 5.733 -21.461 1.00 63.12 70 PHE A C 1
ATOM 583 O O . PHE A 1 70 ? 12.835 5.288 -20.865 1.00 63.12 70 PHE A O 1
ATOM 590 N N . TRP A 1 71 ? 11.687 7.045 -21.638 1.00 58.62 71 TRP A N 1
ATOM 591 C CA . TRP A 1 71 ? 12.666 8.045 -21.196 1.00 58.62 71 TRP A CA 1
ATOM 592 C C . TRP A 1 71 ? 12.835 8.095 -19.677 1.00 58.62 71 TRP A C 1
ATOM 594 O O . TRP A 1 71 ? 13.953 8.212 -19.187 1.00 58.62 71 TRP A O 1
ATOM 604 N N . LEU A 1 72 ? 11.743 7.935 -18.927 1.00 62.22 72 LEU A N 1
ATOM 605 C CA . LEU A 1 7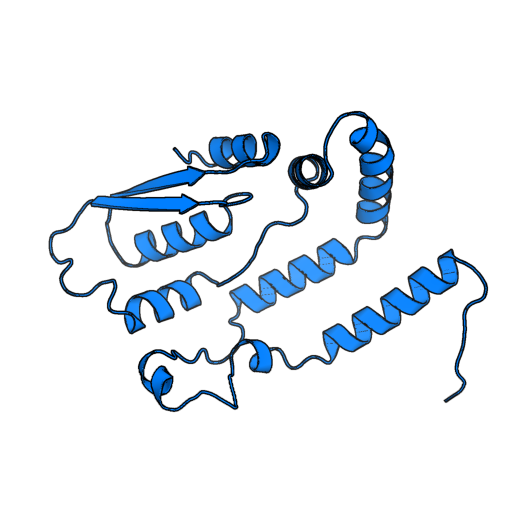2 ? 11.791 7.843 -17.470 1.00 62.22 72 LEU A CA 1
ATOM 606 C C . LEU A 1 72 ? 12.540 6.575 -17.035 1.00 62.22 72 LEU A C 1
ATOM 608 O O . LEU A 1 72 ? 13.381 6.633 -16.144 1.00 62.22 72 LEU A O 1
ATOM 612 N N . GLN A 1 73 ? 12.284 5.442 -17.696 1.00 65.12 73 GLN A N 1
ATOM 613 C CA . GLN A 1 73 ? 13.002 4.194 -17.436 1.00 65.12 73 GLN A CA 1
ATOM 614 C C . GLN A 1 73 ? 14.490 4.314 -17.765 1.00 65.12 73 GLN A C 1
ATOM 616 O O . GLN A 1 73 ? 15.309 3.907 -16.951 1.00 65.12 73 GLN A O 1
ATOM 621 N N . LEU A 1 74 ? 14.847 4.926 -18.895 1.00 64.75 74 LEU A N 1
ATOM 622 C CA . LEU A 1 74 ? 16.239 5.140 -19.281 1.00 64.75 74 LEU A CA 1
ATOM 623 C C . LEU A 1 74 ? 16.966 6.032 -18.267 1.00 64.75 74 LEU A C 1
ATOM 625 O O . LEU A 1 74 ? 18.037 5.664 -17.794 1.00 64.75 74 LEU A O 1
ATOM 629 N N . CYS A 1 75 ? 16.354 7.147 -17.857 1.00 64.12 75 CYS A N 1
ATOM 630 C CA . CYS A 1 75 ? 16.897 8.009 -16.807 1.00 64.12 75 CYS A CA 1
ATOM 631 C C . CYS A 1 75 ? 17.052 7.264 -15.473 1.00 64.12 75 CYS A C 1
ATOM 633 O O . CYS A 1 75 ? 18.064 7.432 -14.799 1.00 64.12 75 CYS A O 1
ATOM 635 N N . HIS A 1 76 ? 16.090 6.416 -15.096 1.00 68.00 76 HIS A N 1
ATOM 636 C CA . HIS A 1 76 ? 16.192 5.602 -13.885 1.00 68.00 76 HIS A CA 1
ATOM 637 C C . HIS A 1 76 ? 17.294 4.544 -13.964 1.00 68.00 76 HIS A C 1
ATOM 639 O O . HIS A 1 76 ? 17.978 4.336 -12.968 1.00 68.00 76 HIS A O 1
ATOM 645 N N . GLU A 1 77 ? 17.483 3.869 -15.098 1.00 67.94 77 GLU A N 1
ATOM 646 C CA . GLU A 1 77 ? 18.558 2.880 -15.244 1.00 67.94 77 GLU A CA 1
ATOM 647 C C . GLU A 1 77 ? 19.941 3.552 -15.263 1.00 67.94 77 GLU A C 1
ATOM 649 O O . GLU A 1 77 ? 20.871 3.052 -14.630 1.00 67.94 77 GLU A O 1
ATOM 654 N N . VAL A 1 78 ? 20.065 4.737 -15.877 1.00 66.12 78 VAL A N 1
ATOM 655 C CA . VAL A 1 78 ? 21.278 5.567 -15.772 1.00 66.12 78 VAL A CA 1
ATOM 656 C C . VAL A 1 78 ? 21.510 5.982 -14.318 1.00 66.12 78 VAL A C 1
ATOM 658 O O . VAL A 1 78 ? 22.602 5.784 -13.795 1.00 66.12 78 VAL A O 1
ATOM 661 N N . ALA A 1 79 ? 20.483 6.475 -13.621 1.00 64.94 79 ALA A N 1
ATOM 662 C CA . ALA A 1 79 ? 20.592 6.833 -12.209 1.00 64.94 79 ALA A CA 1
ATOM 663 C C . ALA A 1 79 ? 20.980 5.630 -11.335 1.00 64.94 79 ALA A C 1
ATOM 665 O O . ALA A 1 79 ? 21.834 5.775 -10.470 1.00 64.94 79 ALA A O 1
ATOM 666 N N . LYS A 1 80 ? 20.432 4.431 -11.578 1.00 65.19 80 LYS A N 1
ATOM 667 C CA . LYS A 1 80 ? 20.834 3.208 -10.864 1.00 65.19 80 LYS A CA 1
ATOM 668 C C . LYS A 1 80 ? 22.294 2.849 -11.092 1.00 65.19 80 LYS A C 1
ATOM 670 O O . LYS A 1 80 ? 22.945 2.439 -10.141 1.00 65.19 80 LYS A O 1
ATOM 675 N N . LEU A 1 81 ? 22.813 3.000 -12.312 1.00 67.38 81 LEU A N 1
ATOM 676 C CA . LEU A 1 81 ? 24.223 2.728 -12.604 1.00 67.38 81 LEU A CA 1
ATOM 677 C C . LEU A 1 81 ? 25.147 3.604 -11.745 1.00 67.38 81 LEU A C 1
ATOM 679 O O . LEU A 1 81 ? 26.135 3.109 -11.209 1.00 67.38 81 LEU A O 1
ATOM 683 N N . PHE A 1 82 ? 24.789 4.878 -11.563 1.00 64.44 82 PHE A N 1
ATOM 684 C CA . PHE A 1 82 ? 25.540 5.797 -10.708 1.00 64.44 82 PHE A CA 1
ATOM 685 C C . PHE A 1 82 ? 25.293 5.563 -9.212 1.00 64.44 82 PHE A C 1
ATOM 687 O O . PHE A 1 82 ? 26.238 5.565 -8.429 1.00 64.44 82 PHE A O 1
ATOM 694 N N . LEU A 1 83 ? 24.045 5.331 -8.803 1.00 59.34 83 LEU A N 1
ATOM 695 C CA . LEU A 1 83 ? 23.662 5.202 -7.396 1.00 59.34 83 LEU A CA 1
ATOM 696 C C . LEU A 1 83 ? 24.024 3.834 -6.790 1.00 59.34 83 LEU A C 1
ATOM 698 O O . LEU A 1 83 ? 24.307 3.780 -5.599 1.00 59.34 83 LEU A O 1
ATOM 702 N N . ASN A 1 84 ? 24.106 2.752 -7.578 1.00 66.00 84 ASN A N 1
ATOM 703 C CA . ASN A 1 84 ? 24.544 1.423 -7.105 1.00 66.00 84 ASN A CA 1
ATOM 704 C C . ASN A 1 84 ? 25.980 1.427 -6.553 1.00 66.00 84 ASN A C 1
ATOM 706 O O . ASN A 1 84 ? 26.346 0.519 -5.813 1.00 66.00 84 ASN A O 1
ATOM 710 N N . MET A 1 85 ? 26.796 2.431 -6.894 1.00 63.50 85 MET A N 1
ATOM 711 C CA . MET A 1 85 ? 28.124 2.611 -6.298 1.00 63.50 85 MET A CA 1
ATOM 712 C C . MET A 1 85 ? 28.063 3.116 -4.847 1.00 63.50 85 MET A C 1
ATOM 714 O O . MET A 1 85 ? 29.051 3.008 -4.127 1.00 63.50 85 MET A O 1
ATOM 718 N N . PHE A 1 86 ? 26.921 3.665 -4.419 1.00 61.44 86 PHE A N 1
ATOM 719 C CA . PHE A 1 86 ? 26.766 4.360 -3.139 1.00 61.44 86 PHE A CA 1
ATOM 720 C C . PHE A 1 86 ? 25.639 3.803 -2.253 1.00 61.44 86 PHE A C 1
ATOM 722 O O . PHE A 1 86 ? 25.639 4.065 -1.053 1.00 61.44 86 PHE A O 1
ATOM 729 N N . MET A 1 87 ? 24.671 3.063 -2.806 1.00 59.22 87 MET A N 1
ATOM 730 C CA . MET A 1 87 ? 23.489 2.577 -2.078 1.00 59.22 87 MET A CA 1
ATOM 731 C C . MET A 1 87 ? 22.914 1.281 -2.678 1.00 59.22 87 MET A C 1
ATOM 733 O O . MET A 1 87 ? 23.190 0.940 -3.828 1.00 59.22 87 MET A O 1
ATOM 737 N N . THR A 1 88 ? 22.107 0.549 -1.898 1.00 66.69 88 THR A N 1
ATOM 738 C CA . THR A 1 88 ? 21.510 -0.727 -2.337 1.00 66.69 88 THR A CA 1
ATOM 739 C C . THR A 1 88 ? 20.348 -0.518 -3.312 1.00 66.69 88 THR A C 1
ATOM 741 O O . THR A 1 88 ? 19.722 0.539 -3.341 1.00 66.69 88 THR A O 1
ATOM 744 N N . GLN A 1 89 ? 19.989 -1.545 -4.090 1.00 59.25 89 GLN A N 1
ATOM 745 C CA . GLN A 1 89 ? 18.903 -1.456 -5.078 1.00 59.25 89 GLN A CA 1
ATOM 746 C C . GLN A 1 89 ? 17.543 -1.059 -4.463 1.00 59.25 89 GLN A C 1
ATOM 748 O O . GLN A 1 89 ? 16.761 -0.356 -5.108 1.00 59.25 89 GLN A O 1
ATOM 753 N N . THR A 1 90 ? 17.271 -1.464 -3.219 1.00 55.88 90 THR A N 1
ATOM 754 C CA . THR A 1 90 ? 16.068 -1.068 -2.466 1.00 55.88 90 THR A CA 1
ATOM 755 C C . THR A 1 90 ? 16.086 0.423 -2.129 1.00 55.88 90 THR A C 1
ATOM 757 O O . THR A 1 90 ? 15.082 1.108 -2.327 1.00 55.88 90 THR A O 1
ATOM 760 N N . ASP A 1 91 ? 17.241 0.952 -1.722 1.00 56.75 91 ASP A N 1
ATOM 761 C CA . ASP A 1 91 ? 17.420 2.376 -1.426 1.00 56.75 91 ASP A CA 1
ATOM 762 C C . ASP A 1 91 ? 17.307 3.230 -2.697 1.00 56.75 91 ASP A C 1
ATOM 764 O O . ASP A 1 91 ? 16.651 4.270 -2.693 1.00 56.75 91 ASP A O 1
ATOM 768 N N . ILE A 1 92 ? 17.835 2.750 -3.830 1.00 61.59 92 ILE A N 1
ATOM 769 C CA . ILE A 1 92 ? 17.706 3.445 -5.119 1.00 61.59 92 ILE A CA 1
ATOM 770 C C . ILE A 1 92 ? 16.256 3.481 -5.583 1.00 61.59 92 ILE A C 1
ATOM 772 O O . ILE A 1 92 ? 15.779 4.520 -6.033 1.00 61.59 92 ILE A O 1
ATOM 776 N N . ASN A 1 93 ? 15.532 2.364 -5.485 1.00 64.75 93 ASN A N 1
ATOM 777 C CA . ASN A 1 93 ? 14.117 2.338 -5.847 1.00 64.75 93 ASN A CA 1
ATOM 778 C C . ASN A 1 93 ? 13.309 3.283 -4.948 1.00 64.75 93 ASN A C 1
ATOM 780 O O . ASN A 1 93 ? 12.471 4.035 -5.448 1.00 64.75 93 ASN A O 1
ATOM 784 N N . GLY A 1 94 ? 13.633 3.328 -3.654 1.00 57.41 94 GLY A N 1
ATOM 785 C CA . GLY A 1 94 ? 13.043 4.279 -2.724 1.00 57.41 94 GLY A CA 1
ATOM 786 C C . GLY A 1 94 ? 13.314 5.737 -3.061 1.00 57.41 94 GLY A C 1
ATOM 787 O O . GLY A 1 94 ? 12.382 6.549 -3.067 1.00 57.41 94 GLY A O 1
ATOM 788 N N . PHE A 1 95 ? 14.564 6.050 -3.397 1.00 55.38 95 PHE A N 1
ATOM 789 C CA . PHE A 1 95 ? 15.020 7.385 -3.770 1.00 55.38 95 PHE A CA 1
ATOM 790 C C . PHE A 1 95 ? 14.380 7.846 -5.083 1.00 55.38 95 PHE A C 1
ATOM 792 O O . PHE A 1 95 ? 13.873 8.959 -5.191 1.00 55.38 95 PHE A O 1
ATOM 799 N N . LEU A 1 96 ? 14.304 6.949 -6.066 1.00 60.06 96 LEU A N 1
ATOM 800 C CA . LEU A 1 96 ? 13.683 7.191 -7.369 1.00 60.06 96 LEU A CA 1
ATOM 801 C C . LEU A 1 96 ? 12.146 7.140 -7.337 1.00 60.06 96 LEU A C 1
ATOM 803 O O . LEU A 1 96 ? 11.514 7.236 -8.388 1.00 60.06 96 LEU A O 1
ATOM 807 N N . LYS A 1 97 ? 11.539 6.977 -6.154 1.00 63.50 97 LYS A N 1
ATOM 808 C CA . LYS A 1 97 ? 10.093 6.808 -5.944 1.00 63.50 97 LYS A CA 1
ATOM 809 C C . LYS A 1 97 ? 9.457 5.719 -6.814 1.00 63.50 97 LYS A C 1
ATOM 811 O O . LYS A 1 97 ? 8.315 5.845 -7.251 1.00 63.50 97 LYS A O 1
ATOM 816 N N . ARG A 1 98 ? 10.190 4.632 -7.041 1.00 63.31 98 ARG A N 1
ATOM 817 C CA . ARG A 1 98 ? 9.762 3.479 -7.833 1.00 63.31 98 ARG A CA 1
ATOM 818 C C . ARG A 1 98 ? 9.359 2.331 -6.911 1.00 63.31 98 ARG A C 1
ATOM 820 O O . ARG A 1 98 ? 10.027 2.074 -5.919 1.00 63.31 98 ARG A O 1
ATOM 827 N N . GLY A 1 99 ? 8.308 1.602 -7.289 1.00 62.34 99 GLY A N 1
ATOM 828 C CA . GLY A 1 99 ? 7.900 0.383 -6.581 1.00 62.34 99 GLY A CA 1
ATOM 829 C C . GLY A 1 99 ? 6.946 0.609 -5.410 1.00 62.34 99 GLY A C 1
ATOM 830 O O . GLY A 1 99 ? 6.908 -0.220 -4.510 1.00 62.34 99 GLY A O 1
ATOM 831 N N . SER A 1 100 ? 6.176 1.703 -5.427 1.00 72.31 100 SER A N 1
ATOM 832 C CA . SER A 1 100 ? 5.041 1.860 -4.514 1.00 72.31 100 SER A CA 1
ATOM 833 C C . SER A 1 100 ? 4.112 0.652 -4.624 1.00 72.31 100 SER A C 1
ATOM 835 O O . SER A 1 100 ? 3.713 0.269 -5.730 1.00 72.31 100 SER A O 1
ATOM 837 N N . MET A 1 101 ? 3.800 0.042 -3.483 1.00 75.75 101 MET A N 1
ATOM 838 C CA . MET A 1 101 ? 2.996 -1.171 -3.439 1.00 75.75 101 MET A CA 1
ATOM 839 C C . MET A 1 101 ? 1.500 -0.852 -3.444 1.00 75.75 101 MET A C 1
ATOM 841 O O . MET A 1 101 ? 1.005 0.069 -2.783 1.00 75.75 101 MET A O 1
ATOM 845 N N . PHE A 1 102 ? 0.764 -1.672 -4.182 1.00 82.56 102 PHE A N 1
ATOM 846 C CA . PHE A 1 102 ? -0.685 -1.738 -4.136 1.00 82.56 102 PHE A CA 1
ATOM 847 C C . PHE A 1 102 ? -1.082 -3.172 -3.830 1.00 82.56 102 PHE A C 1
ATOM 849 O O . PHE A 1 102 ? -0.596 -4.096 -4.477 1.00 82.56 102 PHE A O 1
ATOM 856 N N . ILE A 1 103 ? -1.926 -3.337 -2.815 1.00 85.06 103 ILE A N 1
ATOM 857 C CA . ILE A 1 103 ? -2.445 -4.645 -2.414 1.00 85.06 103 ILE A CA 1
ATOM 858 C C . ILE A 1 103 ? -3.958 -4.621 -2.575 1.00 85.06 103 ILE A C 1
ATOM 860 O O . ILE A 1 103 ? -4.498 -5.388 -3.363 1.00 85.06 103 ILE A O 1
ATOM 864 N N . LEU A 1 104 ? -4.617 -3.692 -1.882 1.00 89.12 104 LEU A N 1
ATOM 865 C CA . LEU A 1 104 ? -6.059 -3.491 -1.932 1.00 89.12 104 LEU A CA 1
ATOM 866 C C . LEU A 1 104 ? -6.384 -2.002 -2.039 1.00 89.12 104 LEU A C 1
ATOM 868 O O . LEU A 1 104 ? -5.620 -1.144 -1.574 1.00 89.12 104 LEU A O 1
ATOM 872 N N . SER A 1 105 ? -7.533 -1.713 -2.638 1.00 92.44 105 SER A N 1
ATOM 873 C CA . SER A 1 105 ? -8.167 -0.403 -2.540 1.00 92.44 105 SER A CA 1
ATOM 874 C C . SER A 1 105 ? -8.778 -0.186 -1.152 1.00 92.44 105 SER A C 1
ATOM 876 O O . SER A 1 105 ? -8.938 -1.126 -0.372 1.00 92.44 105 SER A O 1
ATOM 878 N N . GLU A 1 106 ? -9.167 1.054 -0.853 1.00 94.12 106 GLU A N 1
ATOM 879 C CA . GLU A 1 106 ? -9.881 1.388 0.389 1.00 94.12 106 GLU A CA 1
ATOM 880 C C . GLU A 1 106 ? -11.208 0.613 0.506 1.00 94.12 106 GLU A C 1
ATOM 882 O O . GLU A 1 106 ? -11.511 0.049 1.554 1.00 94.12 106 GLU A O 1
ATOM 887 N N . GLY A 1 107 ? -11.959 0.482 -0.596 1.00 93.50 107 GLY A N 1
ATOM 888 C CA . GLY A 1 107 ? -13.209 -0.286 -0.616 1.00 93.50 107 GLY A CA 1
ATOM 889 C C . GLY A 1 107 ? -12.996 -1.779 -0.356 1.00 93.50 107 GLY A C 1
ATOM 890 O O . GLY A 1 107 ? -13.735 -2.388 0.413 1.00 93.50 107 GLY A O 1
ATOM 891 N N . GLN A 1 108 ? -11.946 -2.366 -0.934 1.00 93.12 108 GLN A N 1
ATOM 892 C CA . GLN A 1 108 ? -11.599 -3.765 -0.684 1.00 93.12 108 GLN A CA 1
ATOM 893 C C . GLN A 1 108 ? -11.114 -3.987 0.757 1.00 93.12 108 GLN A C 1
ATOM 895 O O . GLN A 1 108 ? -11.451 -5.004 1.366 1.00 93.12 108 GLN A O 1
ATOM 900 N N . PHE A 1 109 ? -10.353 -3.045 1.330 1.00 94.56 109 PHE A N 1
ATOM 901 C CA . PHE A 1 109 ? -9.998 -3.082 2.751 1.00 94.56 109 PHE A CA 1
ATOM 902 C C . PHE A 1 109 ? -11.242 -3.043 3.639 1.00 94.56 109 PHE A C 1
ATOM 904 O O . PHE A 1 109 ? -11.339 -3.839 4.572 1.00 94.56 109 PHE A O 1
ATOM 911 N N . ASP A 1 110 ? -12.196 -2.159 3.344 1.00 94.38 110 ASP A N 1
ATOM 912 C CA . ASP A 1 110 ? -13.437 -2.053 4.109 1.00 94.38 110 ASP A CA 1
ATOM 913 C C . ASP A 1 110 ? -14.234 -3.360 4.082 1.00 94.38 110 ASP A C 1
ATOM 915 O O . ASP A 1 110 ? -14.707 -3.838 5.118 1.00 94.38 110 ASP A O 1
ATOM 919 N N . GLU A 1 111 ? -14.338 -3.970 2.902 1.00 93.62 111 GLU A N 1
ATOM 920 C CA . GLU A 1 111 ? -15.039 -5.233 2.716 1.00 93.62 111 GLU A CA 1
ATOM 921 C C . GLU A 1 111 ? -14.414 -6.346 3.570 1.00 93.62 111 GLU A C 1
ATOM 923 O O . GLU A 1 111 ? -15.124 -7.011 4.327 1.00 93.62 111 GLU A O 1
ATOM 928 N N . PHE A 1 112 ? -13.083 -6.492 3.545 1.00 92.25 112 PHE A N 1
ATOM 929 C CA . PHE A 1 112 ? -12.385 -7.486 4.366 1.00 92.25 112 PHE A CA 1
ATOM 930 C C . PHE A 1 112 ? -12.482 -7.208 5.865 1.00 92.25 112 PHE A C 1
ATOM 932 O O . PHE A 1 112 ? -12.696 -8.138 6.642 1.00 92.25 112 PHE A O 1
ATOM 939 N N . LEU A 1 113 ? -12.331 -5.953 6.295 1.00 93.19 113 LEU A N 1
ATOM 940 C CA . LEU A 1 113 ? -12.446 -5.588 7.709 1.00 93.19 113 LEU A CA 1
ATOM 941 C C . LEU A 1 113 ? -13.866 -5.845 8.225 1.00 93.19 113 LEU A C 1
ATOM 943 O O . LEU A 1 113 ? -14.045 -6.365 9.327 1.00 93.19 113 LEU A O 1
ATOM 947 N N . THR A 1 114 ? -14.876 -5.533 7.412 1.00 92.62 114 THR A N 1
ATOM 948 C CA . THR A 1 114 ? -16.283 -5.785 7.733 1.00 92.62 114 THR A CA 1
ATOM 949 C C . THR A 1 114 ? -16.571 -7.285 7.798 1.00 92.62 114 THR A C 1
ATOM 951 O O . THR A 1 114 ? -17.117 -7.755 8.798 1.00 92.62 114 THR A O 1
ATOM 954 N N . ALA A 1 115 ? -16.158 -8.052 6.785 1.00 91.81 115 ALA A N 1
ATOM 955 C CA . ALA A 1 115 ? -16.351 -9.501 6.729 1.00 91.81 115 ALA A CA 1
ATOM 956 C C . ALA A 1 115 ? -15.605 -10.239 7.851 1.00 91.81 115 ALA A C 1
ATOM 958 O O . ALA A 1 115 ? -16.125 -11.192 8.427 1.00 91.81 115 ALA A O 1
ATOM 959 N N . GLY A 1 116 ? -14.413 -9.759 8.213 1.00 90.75 116 GLY A N 1
ATOM 960 C CA . GLY A 1 116 ? -13.628 -10.258 9.341 1.00 90.75 116 GLY A CA 1
ATOM 961 C C . GLY A 1 116 ? -14.165 -9.846 10.716 1.00 90.75 116 GLY A C 1
ATOM 962 O O . GLY A 1 116 ? -13.576 -10.215 11.729 1.00 90.75 116 GLY A O 1
ATOM 963 N N . GLY A 1 117 ? -15.251 -9.068 10.775 1.00 91.25 117 GLY A N 1
ATOM 964 C CA . GLY A 1 117 ? -15.859 -8.617 12.025 1.00 91.25 117 GLY A CA 1
ATOM 965 C C . GLY A 1 117 ? -15.026 -7.586 12.788 1.00 91.25 117 GLY A C 1
ATOM 966 O O . GLY A 1 117 ? -15.264 -7.380 13.975 1.00 91.25 117 GLY A O 1
ATOM 967 N N . PHE A 1 118 ? -14.070 -6.910 12.139 1.00 91.75 118 PHE A N 1
ATOM 968 C CA . PHE A 1 118 ? -13.149 -5.978 12.797 1.00 91.75 118 PHE A CA 1
ATOM 969 C C . PHE A 1 118 ? -13.876 -4.854 13.540 1.00 91.75 118 PHE A C 1
ATOM 971 O O . PHE A 1 118 ? -13.450 -4.466 14.625 1.00 91.75 118 PHE A O 1
ATOM 978 N N . PHE A 1 119 ? -14.973 -4.350 12.973 1.00 89.75 119 PHE A N 1
ATOM 979 C CA . PHE A 1 119 ? -15.768 -3.260 13.545 1.00 89.75 119 PHE A CA 1
ATOM 980 C C . PHE A 1 119 ? -16.754 -3.717 14.634 1.00 89.75 119 PHE A C 1
ATOM 982 O O . PHE A 1 119 ? -17.322 -2.881 15.331 1.00 89.75 119 PHE A O 1
ATOM 989 N N . GLN A 1 120 ? -16.973 -5.025 14.800 1.00 88.62 120 GLN A N 1
ATOM 990 C CA . GLN A 1 120 ? -17.930 -5.549 15.775 1.00 88.62 120 GLN A CA 1
ATOM 991 C C . GLN A 1 120 ? -17.387 -5.390 17.201 1.00 88.62 120 GLN A C 1
ATOM 993 O O . GLN A 1 120 ? -16.203 -5.610 17.452 1.00 88.62 120 GLN A O 1
ATOM 998 N N . ASN A 1 121 ? -18.261 -5.051 18.152 1.00 80.62 121 ASN A N 1
ATOM 999 C CA . ASN A 1 121 ? -17.928 -4.880 19.576 1.00 80.62 121 ASN A CA 1
ATOM 1000 C C . ASN A 1 121 ? -16.898 -3.771 19.873 1.00 80.62 121 ASN A C 1
ATOM 1002 O O . ASN A 1 121 ? -16.210 -3.823 20.892 1.00 80.62 121 ASN A O 1
ATOM 1006 N N . ARG A 1 122 ? -16.786 -2.764 18.998 1.00 83.38 122 ARG A N 1
ATOM 1007 C CA . ARG A 1 122 ? -15.923 -1.586 19.201 1.00 83.38 122 ARG A CA 1
ATOM 1008 C C . ARG A 1 122 ? -16.702 -0.308 19.517 1.00 83.38 122 ARG A C 1
ATOM 1010 O O . ARG A 1 122 ? -16.148 0.789 19.432 1.00 83.38 122 ARG A O 1
ATOM 1017 N N . ASP A 1 123 ? -17.967 -0.447 19.909 1.00 74.56 123 ASP A N 1
ATOM 1018 C CA . ASP A 1 123 ? -18.805 0.673 20.329 1.00 74.56 123 ASP A CA 1
ATOM 1019 C C . ASP A 1 123 ? -18.164 1.396 21.522 1.00 74.56 123 ASP A C 1
ATOM 1021 O O . ASP A 1 123 ? -17.802 0.788 22.528 1.00 74.56 123 ASP A O 1
ATOM 1025 N N . GLY A 1 124 ? -17.974 2.709 21.383 1.00 76.50 124 GLY A N 1
ATOM 1026 C CA . GLY A 1 124 ? -17.325 3.547 22.393 1.00 76.50 124 GLY A CA 1
ATOM 1027 C C . GLY A 1 124 ? -15.794 3.598 22.329 1.00 76.50 124 GLY A C 1
ATOM 1028 O O . GLY A 1 124 ? -15.202 4.403 23.047 1.00 76.50 124 GLY A O 1
ATOM 1029 N N . GLN A 1 125 ? -15.130 2.820 21.460 1.00 85.12 125 GLN A N 1
ATOM 1030 C CA . GLN A 1 125 ? -13.713 3.060 21.168 1.00 85.12 125 GLN A CA 1
ATOM 1031 C C . GLN A 1 125 ? -13.567 4.353 20.365 1.00 85.12 125 GLN A C 1
ATOM 1033 O O . GLN A 1 125 ? -14.243 4.550 19.358 1.00 85.12 125 GLN A O 1
ATOM 1038 N N . THR A 1 126 ? -12.666 5.227 20.804 1.00 86.44 126 THR A N 1
ATOM 1039 C CA . THR A 1 126 ? -12.331 6.485 20.118 1.00 86.44 126 THR A CA 1
ATOM 1040 C C . THR A 1 126 ? -10.896 6.509 19.609 1.00 86.44 126 THR A C 1
ATOM 1042 O O . THR A 1 126 ? -10.560 7.368 18.803 1.00 86.44 126 THR A O 1
ATOM 1045 N N . MET A 1 127 ? -10.054 5.569 20.044 1.00 91.50 127 MET A N 1
ATOM 1046 C CA . MET A 1 127 ? -8.642 5.487 19.678 1.00 91.50 127 MET A CA 1
ATOM 1047 C C . MET A 1 127 ? -8.308 4.114 19.104 1.00 91.50 127 MET A C 1
ATOM 1049 O O . MET A 1 127 ? -8.749 3.091 19.631 1.00 91.50 127 MET A O 1
ATOM 1053 N N . LEU A 1 128 ? -7.485 4.096 18.057 1.00 93.06 128 LEU A N 1
ATOM 1054 C CA . LEU A 1 128 ? -6.987 2.876 17.433 1.00 93.06 128 LEU A CA 1
ATOM 1055 C C . LEU A 1 128 ? -5.493 3.013 17.143 1.00 93.06 128 LEU A C 1
ATOM 1057 O O . LEU A 1 128 ? -5.070 3.983 16.527 1.00 93.06 128 LEU A O 1
ATOM 1061 N N . ASN A 1 129 ? -4.706 2.018 17.541 1.00 93.75 129 ASN A N 1
ATOM 1062 C CA . ASN A 1 129 ? -3.280 1.967 17.235 1.00 93.75 129 ASN A CA 1
ATOM 1063 C C . ASN A 1 129 ? -3.025 0.882 16.188 1.00 93.75 129 ASN A C 1
ATOM 1065 O O . ASN A 1 129 ? -3.470 -0.254 16.357 1.00 93.75 129 ASN A O 1
ATOM 1069 N N . ILE A 1 130 ? -2.303 1.229 15.127 1.00 94.38 130 ILE A N 1
ATOM 1070 C CA . ILE A 1 130 ? -1.939 0.325 14.033 1.00 94.38 130 ILE A CA 1
ATOM 1071 C C . ILE A 1 130 ? -0.424 0.243 13.975 1.00 94.38 130 ILE A C 1
ATOM 1073 O O . ILE A 1 130 ? 0.244 1.267 14.056 1.00 94.38 130 ILE A O 1
ATOM 1077 N N . CYS A 1 131 ? 0.111 -0.964 13.828 1.00 95.75 131 CYS A N 1
ATOM 1078 C CA . CYS A 1 131 ? 1.534 -1.193 13.621 1.00 95.75 131 CYS A CA 1
ATOM 1079 C C . CYS A 1 131 ? 1.724 -1.995 12.336 1.00 95.75 131 CYS A C 1
ATOM 1081 O O . CYS A 1 131 ? 1.206 -3.107 12.231 1.00 95.75 131 CYS A O 1
ATOM 1083 N N . ASP A 1 132 ? 2.447 -1.421 11.378 1.00 94.44 132 ASP A N 1
ATOM 1084 C CA . ASP A 1 132 ? 2.801 -2.066 10.119 1.00 94.44 132 ASP A CA 1
ATOM 1085 C C . ASP A 1 132 ? 4.298 -2.404 10.092 1.00 94.44 132 ASP A C 1
ATOM 1087 O O . ASP A 1 132 ? 5.167 -1.549 10.299 1.00 94.44 132 ASP A O 1
ATOM 1091 N N . ILE A 1 133 ? 4.604 -3.680 9.874 1.00 93.56 133 ILE A N 1
ATOM 1092 C CA . ILE A 1 133 ? 5.967 -4.204 9.906 1.00 93.56 133 ILE A CA 1
ATOM 1093 C C . ILE A 1 133 ? 6.419 -4.470 8.480 1.00 93.56 133 ILE A C 1
ATOM 1095 O O . ILE A 1 133 ? 5.855 -5.322 7.799 1.00 93.56 133 ILE A O 1
ATOM 1099 N N . GLY A 1 134 ? 7.472 -3.777 8.047 1.00 89.56 134 GLY A N 1
ATOM 1100 C CA . GLY A 1 134 ? 7.893 -3.826 6.650 1.00 89.56 134 GLY A CA 1
ATOM 1101 C C . GLY A 1 134 ? 6.934 -3.046 5.751 1.00 89.56 134 GLY A C 1
ATOM 1102 O O . GLY A 1 134 ? 6.590 -3.505 4.664 1.00 89.56 134 GLY A O 1
ATOM 1103 N N . ALA A 1 135 ? 6.517 -1.857 6.196 1.00 89.25 135 ALA A N 1
ATOM 1104 C CA . ALA A 1 135 ? 5.525 -1.019 5.514 1.00 89.25 135 ALA A CA 1
ATOM 1105 C C . ALA A 1 135 ? 5.983 -0.513 4.127 1.00 89.25 135 ALA A C 1
ATOM 1107 O O . ALA A 1 135 ? 5.204 0.084 3.376 1.00 89.25 135 ALA A O 1
ATOM 1108 N N . GLY A 1 136 ? 7.259 -0.710 3.779 1.00 87.25 136 GLY A N 1
ATOM 1109 C CA . GLY A 1 136 ? 7.871 -0.190 2.565 1.00 87.25 136 GLY A CA 1
ATOM 1110 C C . GLY A 1 136 ? 7.797 1.333 2.541 1.00 87.25 136 GLY A C 1
ATOM 1111 O O . GLY A 1 136 ? 8.322 2.011 3.421 1.00 87.25 136 GLY A O 1
ATOM 1112 N N . ASP A 1 137 ? 7.112 1.886 1.539 1.00 87.44 137 ASP A N 1
ATOM 1113 C CA . ASP A 1 137 ? 6.871 3.326 1.454 1.00 87.44 137 ASP A CA 1
ATOM 1114 C C . ASP A 1 137 ? 5.606 3.806 2.181 1.00 87.44 137 ASP A C 1
ATOM 1116 O O . ASP A 1 137 ? 5.259 4.985 2.076 1.00 87.44 137 ASP A O 1
ATOM 1120 N N . GLY A 1 138 ? 4.898 2.915 2.876 1.00 90.75 138 GLY A N 1
ATOM 1121 C CA . GLY A 1 138 ? 3.717 3.217 3.684 1.00 90.75 138 GLY A CA 1
ATOM 1122 C C . GLY A 1 138 ? 2.451 3.536 2.885 1.00 90.75 138 GLY A C 1
ATOM 1123 O O . GLY A 1 138 ? 1.465 3.992 3.451 1.00 90.75 138 GLY A O 1
ATOM 1124 N N . GLU A 1 139 ? 2.442 3.353 1.560 1.00 91.25 139 GLU A N 1
ATOM 1125 C CA . GLU A 1 139 ? 1.248 3.600 0.731 1.00 91.25 139 GLU A CA 1
ATOM 1126 C C . GLU A 1 139 ? 0.091 2.643 1.037 1.00 91.25 139 GLU A C 1
ATOM 1128 O O . GLU A 1 139 ? -1.072 3.045 1.026 1.00 91.25 139 GLU A O 1
ATOM 1133 N N . VAL A 1 140 ? 0.397 1.380 1.333 1.00 91.62 140 VAL A N 1
ATOM 1134 C CA . VAL A 1 140 ? -0.613 0.395 1.747 1.00 91.62 140 VAL A CA 1
ATOM 1135 C C . VAL A 1 140 ? -1.174 0.760 3.120 1.00 91.62 140 VAL A C 1
ATOM 1137 O O . VAL A 1 140 ? -2.391 0.793 3.294 1.00 91.62 140 VAL A O 1
ATOM 1140 N N . THR A 1 141 ? -0.292 1.103 4.061 1.00 94.31 141 THR A N 1
ATOM 1141 C CA . THR A 1 141 ? -0.653 1.525 5.416 1.00 94.31 141 THR A CA 1
ATOM 1142 C C . THR A 1 141 ? -1.569 2.747 5.393 1.00 94.31 141 THR A C 1
ATOM 1144 O O . THR A 1 141 ? -2.589 2.751 6.075 1.00 94.31 141 THR A O 1
ATOM 1147 N N . LEU A 1 142 ? -1.270 3.754 4.560 1.00 94.38 142 LEU A N 1
ATOM 1148 C CA . LEU A 1 142 ? -2.127 4.936 4.405 1.00 94.38 142 LEU A CA 1
ATOM 1149 C C . LEU A 1 142 ? -3.536 4.580 3.922 1.00 94.38 142 LEU A C 1
ATOM 1151 O O . LEU A 1 142 ? -4.501 5.084 4.483 1.00 94.38 142 LEU A O 1
ATOM 1155 N N . ARG A 1 143 ? -3.682 3.689 2.932 1.00 94.44 143 ARG A N 1
ATOM 1156 C CA . ARG A 1 143 ? -5.015 3.263 2.454 1.00 94.44 143 ARG A CA 1
ATOM 1157 C C . ARG A 1 143 ? -5.808 2.561 3.548 1.00 94.44 143 ARG A C 1
ATOM 1159 O O . ARG A 1 143 ? -6.998 2.824 3.700 1.00 94.44 143 ARG A O 1
ATOM 1166 N N . LEU A 1 144 ? -5.155 1.710 4.340 1.00 94.69 144 LEU A N 1
ATOM 1167 C CA . LEU A 1 144 ? -5.795 1.086 5.496 1.00 94.69 144 LEU A CA 1
ATOM 1168 C C . LEU A 1 144 ? -6.258 2.145 6.511 1.00 94.69 144 LEU A C 1
ATOM 1170 O O . LEU A 1 144 ? -7.403 2.109 6.954 1.00 94.69 144 LEU A O 1
ATOM 1174 N N . VAL A 1 145 ? -5.398 3.111 6.844 1.00 94.75 145 VAL A N 1
ATOM 1175 C CA . VAL A 1 145 ? -5.731 4.211 7.765 1.00 94.75 145 VAL A CA 1
ATOM 1176 C C . VAL A 1 145 ? -6.906 5.035 7.239 1.00 94.75 145 VAL A C 1
ATOM 1178 O O . VAL A 1 145 ? -7.856 5.266 7.983 1.00 94.75 145 VAL A O 1
ATOM 1181 N N . HIS A 1 146 ? -6.894 5.416 5.960 1.00 94.69 146 HIS A N 1
ATOM 1182 C CA . HIS A 1 146 ? -7.999 6.141 5.331 1.00 94.69 146 HIS A CA 1
ATOM 1183 C C . HIS A 1 146 ? -9.305 5.351 5.397 1.00 94.69 146 HIS A C 1
ATOM 1185 O O . HIS A 1 146 ? -10.337 5.911 5.752 1.00 94.69 146 HIS A O 1
ATOM 1191 N N . THR A 1 147 ? -9.256 4.045 5.131 1.00 94.81 147 THR A N 1
ATOM 1192 C CA . THR A 1 147 ? -10.426 3.161 5.227 1.00 94.81 147 THR A CA 1
ATOM 1193 C C . THR A 1 147 ? -11.034 3.204 6.633 1.00 94.81 147 THR A C 1
ATOM 1195 O O . THR A 1 147 ? -12.242 3.362 6.804 1.00 94.81 147 THR A O 1
ATOM 1198 N N . LEU A 1 148 ? -10.190 3.120 7.664 1.00 93.88 148 LEU A N 1
ATOM 1199 C CA . LEU A 1 148 ? -10.619 3.139 9.065 1.00 93.88 148 LEU A CA 1
ATOM 1200 C C . LEU A 1 148 ? -11.186 4.503 9.490 1.00 93.88 148 LEU A C 1
ATOM 1202 O O . LEU A 1 148 ? -12.172 4.552 10.229 1.00 93.88 148 LEU A O 1
ATOM 1206 N N . GLN A 1 149 ? -10.591 5.592 8.996 1.00 91.56 149 GLN A N 1
ATOM 1207 C CA . GLN A 1 149 ? -11.039 6.969 9.228 1.00 91.56 149 GLN A CA 1
ATOM 1208 C C . GLN A 1 149 ? -12.337 7.310 8.479 1.00 91.56 149 GLN A C 1
ATOM 1210 O O . GLN A 1 149 ? -13.134 8.103 8.967 1.00 91.56 149 GLN A O 1
ATOM 1215 N N . GLN A 1 150 ? -12.582 6.718 7.307 1.00 90.75 150 GLN A N 1
ATOM 1216 C CA . GLN A 1 150 ? -13.843 6.883 6.575 1.00 90.75 150 GLN A CA 1
ATOM 1217 C C . GLN A 1 150 ? -15.001 6.151 7.265 1.00 90.75 150 GLN A C 1
ATOM 1219 O O . GLN A 1 150 ? -16.134 6.630 7.257 1.00 90.75 150 GLN A O 1
ATOM 1224 N N . LYS A 1 151 ? -14.726 4.984 7.862 1.00 86.94 151 LYS A N 1
ATOM 1225 C CA . LYS A 1 151 ? -15.742 4.137 8.503 1.00 86.94 151 LYS A CA 1
ATOM 1226 C C . LYS A 1 151 ? -16.118 4.603 9.913 1.00 86.94 151 LYS A C 1
ATOM 1228 O O . LYS A 1 151 ? -17.213 4.306 10.386 1.00 86.94 151 LYS A O 1
ATOM 1233 N N . SER A 1 152 ? -15.207 5.279 10.610 1.00 85.06 152 SER A N 1
ATOM 1234 C CA . SER A 1 152 ? -15.360 5.622 12.024 1.00 85.06 152 SER A CA 1
ATOM 1235 C C . SER A 1 152 ? -14.646 6.924 12.377 1.00 85.06 152 SER A C 1
ATOM 1237 O O . SER A 1 152 ? -13.657 7.293 11.754 1.00 85.06 152 SER A O 1
ATOM 1239 N N . ASN A 1 153 ? -15.071 7.567 13.463 1.00 86.75 153 ASN A N 1
ATOM 1240 C CA . ASN A 1 153 ? -14.402 8.755 14.000 1.00 86.75 153 ASN A CA 1
ATOM 1241 C C . ASN A 1 153 ? -13.225 8.403 14.931 1.00 86.75 153 ASN A C 1
ATOM 1243 O O . ASN A 1 153 ? -12.979 9.107 15.911 1.00 86.75 153 ASN A O 1
ATOM 1247 N N . TRP A 1 154 ? -12.527 7.290 14.683 1.00 90.81 154 TRP A N 1
ATOM 1248 C CA . TRP A 1 154 ? -11.377 6.901 15.495 1.00 90.81 154 TRP A CA 1
ATOM 1249 C C . TRP A 1 154 ? -10.184 7.824 15.258 1.00 90.81 154 TRP A C 1
ATOM 1251 O O . TRP A 1 154 ? -9.791 8.106 14.126 1.00 90.81 154 TRP A O 1
ATOM 1261 N N . GLN A 1 155 ? -9.540 8.227 16.347 1.00 91.31 155 GLN A N 1
ATOM 1262 C CA . GLN A 1 155 ? -8.198 8.773 16.307 1.00 91.31 155 GLN A CA 1
ATOM 1263 C C . GLN A 1 155 ? -7.215 7.618 16.094 1.00 91.31 155 GLN A C 1
ATOM 1265 O O . GLN A 1 155 ? -6.942 6.833 17.005 1.00 91.31 155 GLN A O 1
ATOM 1270 N N . VAL A 1 156 ? -6.725 7.496 14.860 1.00 92.69 156 VAL A N 1
ATOM 1271 C CA . VAL A 1 156 ? -5.815 6.422 14.456 1.00 92.69 156 VAL A CA 1
ATOM 1272 C C . VAL A 1 156 ? -4.365 6.867 14.642 1.00 92.69 156 VAL A C 1
ATOM 1274 O O . VAL A 1 156 ? -3.902 7.778 13.957 1.00 92.69 156 VAL A O 1
ATOM 1277 N N . THR A 1 157 ? -3.640 6.202 15.538 1.00 94.25 157 THR A N 1
ATOM 1278 C CA . THR A 1 157 ? -2.183 6.338 15.668 1.00 94.25 157 THR A CA 1
ATOM 1279 C C . THR A 1 157 ? -1.520 5.238 14.858 1.00 94.25 157 THR A C 1
ATOM 1281 O O . THR A 1 157 ? -1.838 4.062 15.040 1.00 94.25 157 THR A O 1
ATOM 1284 N N . THR A 1 158 ? -0.598 5.604 13.968 1.00 95.25 158 THR A N 1
ATOM 1285 C CA . THR A 1 158 ? 0.020 4.639 13.055 1.00 95.25 158 THR A CA 1
ATOM 1286 C C . THR A 1 158 ? 1.523 4.573 13.257 1.00 95.25 158 THR A C 1
ATOM 1288 O O . THR A 1 158 ? 2.223 5.572 13.107 1.00 95.25 158 THR A O 1
ATOM 1291 N N . TYR A 1 159 ? 1.990 3.371 13.564 1.00 95.81 159 TYR A N 1
ATOM 1292 C CA . TYR A 1 159 ? 3.388 2.994 13.676 1.00 95.81 159 TYR A CA 1
ATOM 1293 C C . TYR A 1 159 ? 3.782 2.206 12.433 1.00 95.81 159 TYR A C 1
ATOM 1295 O O . TYR A 1 159 ? 3.040 1.316 12.005 1.00 95.81 159 TYR A O 1
ATOM 1303 N N . ALA A 1 160 ? 4.934 2.513 11.850 1.00 95.44 160 ALA A N 1
ATOM 1304 C CA . ALA A 1 160 ? 5.415 1.803 10.672 1.00 95.44 160 ALA A CA 1
ATOM 1305 C C . ALA A 1 160 ? 6.919 1.561 10.767 1.00 95.44 160 ALA A C 1
ATOM 1307 O O . ALA A 1 160 ? 7.694 2.468 11.060 1.00 95.44 160 ALA A O 1
ATOM 1308 N N . THR A 1 161 ? 7.353 0.334 10.486 1.00 93.50 161 THR A N 1
ATOM 1309 C CA . THR A 1 161 ? 8.775 -0.025 10.546 1.00 93.50 161 THR A CA 1
ATOM 1310 C C . THR A 1 161 ? 9.300 -0.444 9.184 1.00 93.50 161 THR A C 1
ATOM 1312 O O . THR A 1 161 ? 8.605 -1.110 8.414 1.00 93.50 161 THR A O 1
ATOM 1315 N N . GLU A 1 162 ? 10.553 -0.078 8.902 1.00 90.44 162 GLU A N 1
ATOM 1316 C CA . GLU A 1 162 ? 11.309 -0.637 7.786 1.00 90.44 162 GLU A CA 1
ATOM 1317 C C . GLU A 1 162 ? 12.813 -0.747 8.062 1.00 90.44 162 GLU A C 1
ATOM 1319 O O . GLU A 1 162 ? 13.402 0.021 8.825 1.00 90.44 162 GLU A O 1
ATOM 1324 N N . SER A 1 163 ? 13.440 -1.705 7.385 1.00 86.00 163 SER A N 1
ATOM 1325 C CA . SER A 1 163 ? 14.875 -1.987 7.415 1.00 86.00 163 SER A CA 1
ATOM 1326 C C . SER A 1 163 ? 15.689 -0.976 6.591 1.00 86.00 163 SER A C 1
ATOM 1328 O O . SER A 1 163 ? 16.684 -0.422 7.078 1.00 86.00 163 SER A O 1
ATOM 1330 N N . SER A 1 164 ? 15.244 -0.669 5.365 1.00 83.00 164 SER A N 1
ATOM 1331 C CA . SER A 1 164 ? 15.896 0.305 4.475 1.00 83.00 164 SER A CA 1
ATOM 1332 C C . SER A 1 164 ? 15.860 1.709 5.079 1.00 83.00 164 SER A C 1
ATOM 1334 O O . SER A 1 164 ? 14.833 2.184 5.570 1.00 83.00 164 SER A O 1
ATOM 1336 N N . TRP A 1 165 ? 17.000 2.400 5.037 1.00 82.69 165 TRP A N 1
ATOM 1337 C CA . TRP A 1 165 ? 17.093 3.784 5.498 1.00 82.69 165 TRP A CA 1
ATOM 1338 C C . TRP A 1 165 ? 16.225 4.721 4.649 1.00 82.69 165 TRP A C 1
ATOM 1340 O O . TRP A 1 165 ? 15.502 5.557 5.186 1.00 82.69 165 TRP A O 1
ATOM 1350 N N . THR A 1 166 ? 16.223 4.538 3.328 1.00 82.06 166 THR A N 1
ATOM 1351 C CA . THR A 1 166 ? 15.412 5.361 2.426 1.00 82.06 166 THR A CA 1
ATOM 1352 C C . THR A 1 166 ? 13.916 5.137 2.632 1.00 82.06 166 THR A C 1
ATOM 1354 O O . THR A 1 166 ? 13.148 6.096 2.584 1.00 82.06 166 THR A O 1
ATOM 1357 N N . MET A 1 167 ? 13.488 3.900 2.901 1.00 83.44 167 MET A N 1
ATOM 1358 C CA . MET A 1 167 ? 12.088 3.615 3.238 1.00 83.44 167 MET A CA 1
ATOM 1359 C C . MET A 1 167 ? 11.680 4.272 4.554 1.00 83.44 167 MET A C 1
ATOM 1361 O O . MET A 1 167 ? 10.658 4.950 4.594 1.00 83.44 167 MET A O 1
ATOM 1365 N N . ARG A 1 168 ? 12.525 4.194 5.590 1.00 88.62 168 ARG A N 1
ATOM 1366 C CA . ARG A 1 168 ? 12.293 4.918 6.850 1.00 88.62 168 ARG A CA 1
ATOM 1367 C C . ARG A 1 168 ? 12.122 6.420 6.637 1.00 88.62 168 ARG A C 1
ATOM 1369 O O . ARG A 1 168 ? 11.213 7.007 7.210 1.00 88.62 168 ARG A O 1
ATOM 1376 N N . ASN A 1 169 ? 12.923 7.037 5.765 1.00 87.62 169 ASN A N 1
ATOM 1377 C CA . ASN A 1 169 ? 12.749 8.456 5.448 1.00 87.62 169 ASN A CA 1
ATOM 1378 C C . ASN A 1 169 ? 11.377 8.748 4.817 1.00 87.62 169 ASN A C 1
ATOM 1380 O O . ASN A 1 169 ? 10.724 9.719 5.184 1.00 87.62 169 ASN A O 1
ATOM 1384 N N . ARG A 1 170 ? 10.907 7.882 3.913 1.00 85.81 170 ARG A N 1
ATOM 1385 C CA . ARG A 1 170 ? 9.575 8.013 3.296 1.00 85.81 170 ARG A CA 1
ATOM 1386 C C . ARG A 1 170 ? 8.440 7.807 4.293 1.00 85.81 170 ARG A C 1
ATOM 1388 O O . ARG A 1 170 ? 7.408 8.458 4.168 1.00 85.81 170 ARG A O 1
ATOM 1395 N N . LEU A 1 171 ? 8.617 6.914 5.264 1.00 90.94 171 LEU A N 1
ATOM 1396 C CA . LEU A 1 171 ? 7.648 6.738 6.342 1.00 90.94 171 LEU A CA 1
ATOM 1397 C C . LEU A 1 171 ? 7.575 8.002 7.215 1.00 90.94 171 LEU A C 1
ATOM 1399 O O . LEU A 1 171 ? 6.481 8.498 7.483 1.00 90.94 171 LEU A O 1
ATOM 1403 N N . ASN A 1 172 ? 8.727 8.590 7.549 1.00 89.62 172 ASN A N 1
ATOM 1404 C CA . ASN A 1 172 ? 8.798 9.851 8.293 1.00 89.62 172 ASN A CA 1
ATOM 1405 C C . ASN A 1 172 ? 8.141 11.016 7.532 1.00 89.62 172 ASN A C 1
ATOM 1407 O O . ASN A 1 172 ? 7.414 11.800 8.134 1.00 89.62 172 ASN A O 1
ATOM 1411 N N . GLU A 1 173 ? 8.326 11.113 6.207 1.00 89.44 173 GLU A N 1
ATOM 1412 C CA . GLU A 1 173 ? 7.649 12.114 5.353 1.00 89.44 173 GLU A CA 1
ATOM 1413 C C . GLU A 1 173 ? 6.114 12.029 5.429 1.00 89.44 173 GLU A C 1
ATOM 1415 O O . GLU A 1 173 ? 5.418 13.013 5.178 1.00 89.44 173 GLU A O 1
ATOM 1420 N N . LYS A 1 174 ? 5.580 10.857 5.783 1.00 89.00 174 LYS A N 1
ATOM 1421 C CA . LYS A 1 174 ? 4.144 10.587 5.930 1.00 89.00 174 LYS A CA 1
ATOM 1422 C C . LYS A 1 174 ? 3.654 10.679 7.373 1.00 89.00 174 LYS A C 1
ATOM 1424 O O . LYS A 1 174 ? 2.485 10.403 7.626 1.00 89.00 174 LYS A O 1
ATOM 1429 N N . ASN A 1 175 ? 4.516 11.110 8.294 1.00 89.69 175 ASN A N 1
ATOM 1430 C CA . ASN A 1 175 ? 4.239 11.226 9.725 1.00 89.69 175 ASN A CA 1
ATOM 1431 C C . ASN A 1 175 ? 3.876 9.891 10.398 1.00 89.69 175 ASN A C 1
ATOM 1433 O O . ASN A 1 175 ? 3.121 9.879 11.371 1.00 89.69 175 ASN A O 1
ATOM 1437 N N . PHE A 1 176 ? 4.402 8.772 9.892 1.00 89.38 176 PHE A N 1
ATOM 1438 C CA . PHE A 1 176 ? 4.370 7.525 10.653 1.00 89.38 176 PHE A CA 1
ATOM 1439 C C . PHE A 1 176 ? 5.326 7.615 11.845 1.00 89.38 176 PHE A C 1
ATOM 1441 O O . PHE A 1 176 ? 6.398 8.214 11.732 1.00 89.38 176 PHE A O 1
ATOM 1448 N N . MET A 1 177 ? 4.908 7.038 12.975 1.00 81.06 177 MET A N 1
ATOM 1449 C CA . MET A 1 177 ? 5.721 6.931 14.191 1.00 81.06 177 MET A CA 1
ATOM 1450 C C . MET A 1 177 ? 6.653 5.722 14.157 1.00 81.06 177 MET A C 1
ATOM 1452 O O . MET A 1 177 ? 6.237 4.664 13.621 1.00 81.06 177 MET A O 1
#

Sequence (177 aa):
MSNYRPRGAIAKVFFDRIHNDDVIQQIDMTMWYTMTKLPRKYGCLYHHLNGPDAFTLEWLDRSKKTSGRFWLQLCHEVAKLFLNMFMTQTDINGFLKRGSMFILSEGQFDEFLTAGGFFQNRDGQTMLNICDIGAGDGEVTLRLVHTLQQKSNWQVTTYATESSWTMRNRLNEK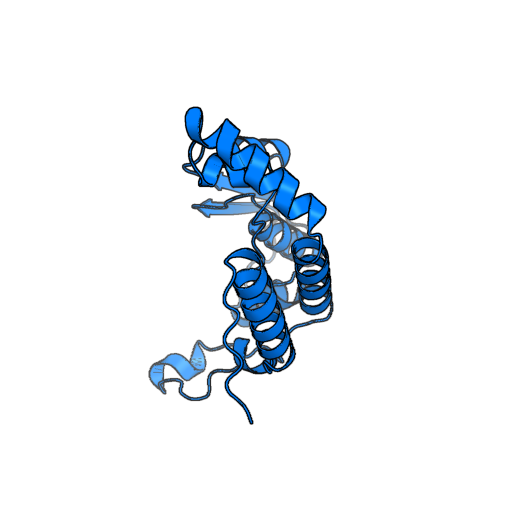NFM

Organism: Anopheles atroparvus (NCBI:txid41427)

InterPro domains:
  IPR007884 Protein-L-histidine N-pros-methyltransferase [PF05219] (32-176)
  IPR007884 Protein-L-histidine N-pros-methyltransferase [PTHR12890] (1-176)